Protein AF-A0A7V3VYJ8-F1 (afdb_monomer)

Secondary structure (DSSP, 8-state):
-EEEETTEEEESS--SS-TT-------PPPPTT-HHHHHHHHHHHHHHHS--TT--S---HHHHHS--

Sequence (68 aa):
MATIEGGVLKPDAALPFPDHTRVKLTIEPVDSENPSLAAWKHLKEHIRQHPIVGLAGKFSREELYECD

Radius of gyration: 17.78 Å; Cα contacts (8 Å, |Δi|>4): 18; chains: 1; bounding box: 34×28×47 Å

Foldseek 3Di:
DWDQDPNDTGDPDDDPDDPPDDDDDDDDDDDPPDVVVVVVVVVVVVCVVPVPVPPPDPDDPVNVVPPD

Mean predicted aligned error: 13.95 Å

Structure (mmCIF, N/CA/C/O backbone):
data_AF-A0A7V3VYJ8-F1
#
_entry.id   AF-A0A7V3VYJ8-F1
#
loop_
_atom_site.group_PDB
_atom_site.id
_atom_site.type_symbol
_atom_site.label_atom_id
_atom_site.label_alt_id
_atom_site.label_comp_id
_atom_site.label_asym_id
_atom_site.label_entity_id
_atom_site.label_seq_id
_atom_site.pdbx_PDB_ins_code
_atom_site.Cartn_x
_atom_site.Cartn_y
_atom_site.Cartn_z
_atom_site.occupancy
_atom_site.B_iso_or_equiv
_atom_site.auth_seq_id
_atom_site.auth_comp_id
_atom_site.auth_asym_id
_atom_site.auth_atom_id
_atom_site.pdbx_PDB_model_num
ATOM 1 N N . MET A 1 1 ? 0.311 -5.997 6.034 1.00 71.75 1 MET A N 1
ATOM 2 C CA . MET A 1 1 ? 0.677 -4.711 5.414 1.00 71.75 1 MET A CA 1
ATOM 3 C C . MET A 1 1 ? -0.609 -3.907 5.249 1.00 71.75 1 MET A C 1
ATOM 5 O O . MET A 1 1 ? -1.616 -4.240 5.875 1.00 71.75 1 MET A O 1
ATOM 9 N N . ALA A 1 2 ? -0.564 -2.798 4.525 1.00 83.44 2 ALA A N 1
ATOM 10 C CA . ALA A 1 2 ? -1.747 -2.040 4.164 1.00 83.44 2 ALA A CA 1
ATOM 11 C C . ALA A 1 2 ? -1.531 -1.465 2.765 1.00 83.44 2 ALA A C 1
ATOM 13 O O . ALA A 1 2 ? -0.410 -1.089 2.417 1.00 83.44 2 ALA A O 1
ATOM 14 N N . THR A 1 3 ? -2.598 -1.381 1.984 1.00 87.81 3 THR A N 1
ATOM 15 C CA . THR A 1 3 ? -2.582 -0.827 0.628 1.00 87.81 3 THR A CA 1
ATOM 16 C C . THR A 1 3 ? -3.362 0.482 0.606 1.00 87.81 3 THR A C 1
ATOM 18 O O . THR A 1 3 ? -4.318 0.653 1.360 1.00 87.81 3 THR A O 1
ATOM 21 N N . ILE A 1 4 ? -2.967 1.427 -0.246 1.00 85.94 4 ILE A N 1
ATOM 22 C CA . ILE A 1 4 ? -3.766 2.630 -0.503 1.00 85.94 4 ILE A CA 1
ATOM 23 C C . ILE A 1 4 ? -4.585 2.401 -1.773 1.00 85.94 4 ILE A C 1
ATOM 25 O O . ILE A 1 4 ? -4.018 2.225 -2.849 1.00 85.94 4 ILE A O 1
ATOM 29 N N . GLU A 1 5 ? -5.912 2.450 -1.659 1.00 84.69 5 GLU A N 1
ATOM 30 C CA . GLU A 1 5 ? -6.842 2.333 -2.787 1.00 84.69 5 GLU A CA 1
ATOM 31 C C . GLU A 1 5 ? -7.813 3.516 -2.780 1.00 84.69 5 GLU A C 1
ATOM 33 O O . GLU A 1 5 ? -8.494 3.762 -1.786 1.00 84.69 5 GLU A O 1
ATOM 38 N N . GLY A 1 6 ? -7.863 4.288 -3.871 1.00 83.75 6 GLY A N 1
ATOM 39 C CA . GLY A 1 6 ? -8.760 5.450 -3.969 1.00 83.75 6 GLY A CA 1
ATOM 40 C C . GLY A 1 6 ? -8.533 6.519 -2.889 1.00 83.75 6 GLY A C 1
ATOM 41 O O . GLY A 1 6 ? -9.466 7.224 -2.523 1.00 83.75 6 GLY A O 1
ATOM 42 N N . GLY A 1 7 ? -7.315 6.614 -2.341 1.00 86.00 7 GLY A N 1
ATOM 43 C CA . GLY A 1 7 ? -6.983 7.526 -1.239 1.00 86.00 7 GLY A CA 1
ATOM 44 C C . GLY A 1 7 ? -7.338 7.004 0.158 1.00 86.00 7 GLY A C 1
ATOM 45 O O . GLY A 1 7 ? -7.095 7.700 1.141 1.00 86.00 7 GLY A O 1
ATOM 46 N N . VAL A 1 8 ? -7.866 5.781 0.267 1.00 87.38 8 VAL A N 1
ATOM 47 C CA . VAL A 1 8 ? -8.184 5.130 1.542 1.00 87.38 8 VAL A CA 1
ATOM 48 C C . VAL A 1 8 ? -7.100 4.113 1.883 1.00 87.38 8 VAL A C 1
ATOM 50 O O . VAL A 1 8 ? -6.758 3.259 1.065 1.00 87.38 8 VAL A O 1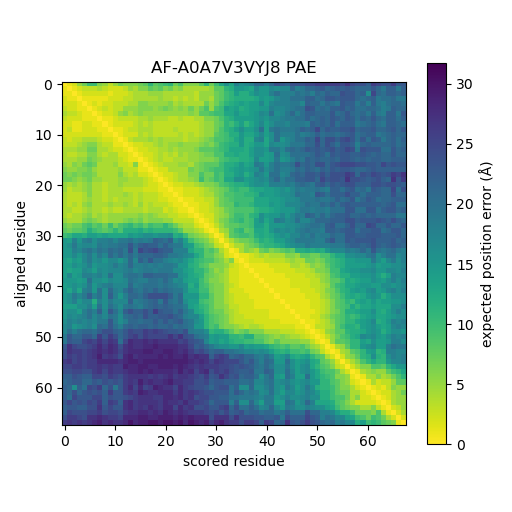
ATOM 53 N N . LEU A 1 9 ? -6.567 4.190 3.105 1.00 87.06 9 LEU A N 1
ATOM 54 C CA . LEU A 1 9 ? -5.684 3.164 3.653 1.00 87.06 9 LEU A CA 1
ATOM 55 C C . LEU A 1 9 ? -6.515 1.928 4.014 1.00 87.06 9 LEU A C 1
ATOM 57 O O . LEU A 1 9 ? -7.354 1.988 4.911 1.00 87.06 9 LEU A O 1
ATOM 61 N N . LYS A 1 10 ? -6.259 0.814 3.335 1.00 89.12 10 LYS A N 1
ATOM 62 C CA . LYS A 1 10 ? -6.873 -0.489 3.581 1.00 89.12 10 LYS A CA 1
ATOM 63 C C . LYS A 1 10 ? -5.847 -1.428 4.216 1.00 89.12 10 LYS A C 1
ATOM 65 O O . LYS A 1 10 ? -4.926 -1.865 3.527 1.00 89.12 10 LYS A O 1
ATOM 70 N N . PRO A 1 11 ? -5.957 -1.718 5.518 1.00 88.00 11 PRO A N 1
ATOM 71 C CA . PRO A 1 11 ? -5.154 -2.749 6.163 1.00 88.00 11 PRO A CA 1
ATOM 72 C C . PRO A 1 11 ? -5.475 -4.129 5.577 1.00 88.00 11 PRO A C 1
ATOM 74 O O . PRO A 1 11 ? -6.645 -4.429 5.347 1.00 88.00 11 PRO A O 1
ATOM 77 N N . ASP A 1 12 ? -4.472 -4.989 5.392 1.00 86.38 12 ASP A N 1
ATOM 78 C CA . ASP A 1 12 ? -4.717 -6.362 4.907 1.00 86.38 12 ASP A CA 1
ATOM 79 C C . ASP A 1 12 ? -5.456 -7.218 5.951 1.00 86.38 12 ASP A C 1
ATOM 81 O O . ASP A 1 12 ? -6.091 -8.215 5.622 1.00 86.38 12 ASP A O 1
ATOM 85 N N . ALA A 1 13 ? -5.357 -6.829 7.223 1.00 86.38 13 ALA A N 1
ATOM 86 C CA .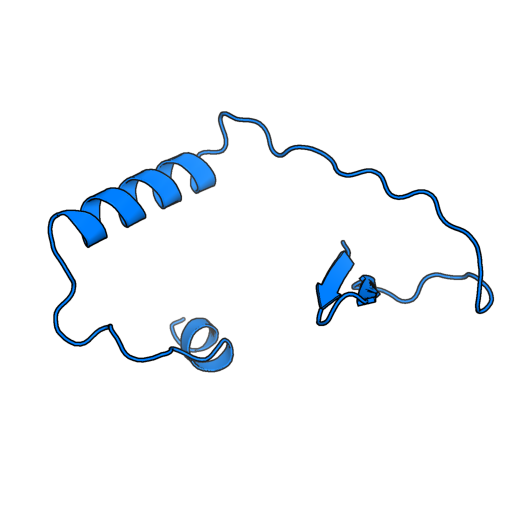 ALA A 1 13 ? -6.046 -7.448 8.343 1.00 86.38 13 ALA A CA 1
ATOM 87 C C . ALA A 1 13 ? -6.810 -6.387 9.133 1.00 86.38 13 ALA A C 1
ATOM 89 O O . ALA A 1 13 ? -6.335 -5.262 9.294 1.00 86.38 13 ALA A O 1
ATOM 90 N N . ALA A 1 14 ? -7.973 -6.762 9.668 1.00 85.12 14 ALA A N 1
ATOM 91 C CA . ALA A 1 14 ? -8.746 -5.884 10.534 1.00 85.12 14 ALA A CA 1
ATOM 92 C C . ALA A 1 14 ? -7.899 -5.449 11.738 1.00 85.12 14 ALA A C 1
ATOM 94 O O . ALA A 1 14 ? -7.329 -6.276 12.452 1.00 85.12 14 ALA A O 1
ATOM 95 N N . LEU A 1 15 ? -7.813 -4.138 11.955 1.00 85.00 15 LEU A N 1
ATOM 96 C CA . LEU A 1 15 ? -7.129 -3.599 13.119 1.00 85.00 15 LEU A CA 1
ATOM 97 C C . LEU A 1 15 ? -8.075 -3.660 14.327 1.00 85.00 15 LEU A C 1
ATOM 99 O O . LEU A 1 15 ? -9.239 -3.284 14.189 1.00 85.00 15 LEU A O 1
ATOM 103 N N . PRO A 1 16 ? -7.610 -4.084 15.515 1.00 88.88 16 PRO A N 1
ATOM 104 C CA . PRO A 1 16 ? -8.436 -4.185 16.716 1.00 88.88 16 PRO A CA 1
ATOM 105 C C . PRO A 1 16 ? -8.621 -2.810 17.379 1.00 88.88 16 PRO A C 1
ATOM 107 O O . PRO A 1 16 ? -8.362 -2.635 18.569 1.00 88.88 16 PRO A O 1
ATOM 110 N N . PHE A 1 17 ? -9.023 -1.811 16.597 1.00 87.50 17 PHE A N 1
ATOM 111 C CA . PHE A 1 17 ? -9.262 -0.451 17.060 1.00 87.50 17 PHE A CA 1
ATOM 112 C C . PHE A 1 17 ? -10.709 -0.049 16.780 1.00 87.50 17 PHE A C 1
ATOM 114 O O . PHE A 1 17 ? -11.274 -0.478 15.775 1.00 87.50 17 PHE A O 1
ATOM 121 N N . PRO A 1 18 ? -11.304 0.798 17.632 1.00 89.75 18 PRO A N 1
ATOM 122 C CA . PRO A 1 18 ? -12.582 1.422 17.328 1.00 89.75 18 PRO A CA 1
ATOM 123 C C . PRO A 1 18 ? -12.525 2.235 16.031 1.00 89.75 18 PRO A C 1
ATOM 125 O O . PRO A 1 18 ? -11.463 2.736 15.634 1.00 89.75 18 PRO A O 1
ATOM 128 N N . ASP A 1 19 ? -13.689 2.442 15.423 1.00 86.69 19 ASP A N 1
ATOM 129 C CA . ASP A 1 19 ? -13.823 3.348 14.287 1.00 86.69 19 ASP A CA 1
ATOM 130 C C . ASP A 1 19 ? -13.290 4.749 14.629 1.00 86.69 19 ASP A C 1
ATOM 132 O O . ASP A 1 19 ? -13.355 5.210 15.771 1.00 86.69 19 ASP A O 1
ATOM 136 N N . HIS A 1 20 ? -12.738 5.433 13.623 1.00 85.50 20 HIS A N 1
ATOM 137 C CA . HIS A 1 20 ? -12.142 6.772 13.752 1.00 85.50 20 HIS A CA 1
ATOM 138 C C . HIS A 1 20 ? -10.947 6.880 14.721 1.00 85.50 20 HIS A C 1
ATOM 140 O O . HIS A 1 20 ? -10.608 7.974 15.183 1.00 85.50 20 HIS A O 1
ATOM 146 N N . THR A 1 21 ? -10.248 5.775 14.989 1.00 88.81 21 THR A N 1
ATOM 147 C CA . THR A 1 21 ? -9.003 5.805 15.767 1.00 88.81 21 THR A CA 1
ATOM 148 C C . THR A 1 21 ? -7.875 6.482 14.985 1.00 88.81 21 THR A C 1
ATOM 150 O O . THR A 1 21 ? -7.573 6.130 13.844 1.00 88.81 21 THR A O 1
ATOM 153 N N . ARG A 1 22 ? -7.207 7.456 15.613 1.00 90.31 22 ARG A N 1
ATOM 154 C CA . ARG A 1 22 ? -6.022 8.107 15.041 1.00 90.31 22 ARG A CA 1
ATOM 155 C C . ARG A 1 22 ? -4.826 7.160 15.114 1.00 90.31 22 ARG A C 1
ATOM 157 O O . ARG A 1 22 ? -4.444 6.732 16.198 1.00 90.31 22 ARG A O 1
ATOM 164 N N . VAL A 1 23 ? -4.201 6.898 13.970 1.00 87.44 23 VAL A N 1
ATOM 165 C CA . VAL A 1 23 ? -3.019 6.032 13.856 1.00 87.44 23 VAL A CA 1
ATOM 166 C C . VAL A 1 23 ? -1.822 6.809 13.313 1.00 87.44 23 VAL A C 1
ATOM 168 O O . VAL A 1 23 ? -1.983 7.791 12.586 1.00 87.44 23 VAL A O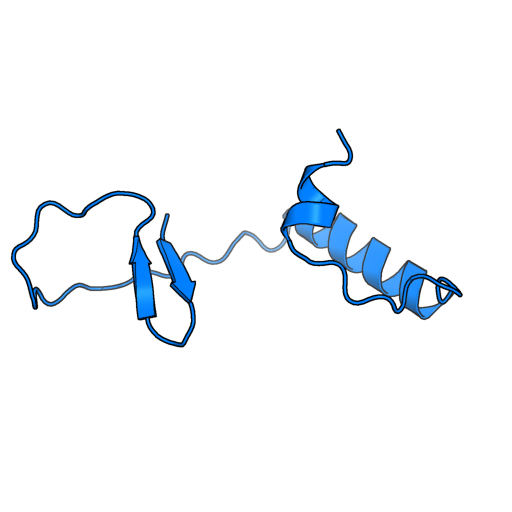 1
ATOM 171 N N . LYS A 1 24 ? -0.609 6.373 13.664 1.00 89.00 24 LYS A N 1
ATOM 172 C CA . LYS A 1 24 ? 0.637 6.857 13.061 1.00 89.00 24 LYS A CA 1
ATOM 173 C C . LYS A 1 24 ? 1.088 5.844 12.018 1.00 89.00 24 LYS A C 1
ATOM 175 O O . LYS A 1 24 ? 1.217 4.665 12.331 1.00 89.00 24 LYS A O 1
ATOM 180 N N . LEU A 1 25 ? 1.330 6.313 10.800 1.00 86.25 25 LEU A N 1
ATOM 181 C CA . LEU A 1 25 ? 1.809 5.477 9.709 1.00 86.25 25 LEU A CA 1
ATOM 182 C C . LEU A 1 25 ? 3.326 5.627 9.584 1.00 86.25 25 LEU A C 1
ATOM 184 O O . LEU A 1 25 ? 3.833 6.748 9.524 1.00 86.25 25 LEU A O 1
ATOM 188 N N . THR A 1 26 ? 4.034 4.503 9.552 1.00 87.25 26 THR A N 1
ATOM 189 C CA . THR A 1 26 ? 5.469 4.456 9.262 1.00 87.25 26 THR A CA 1
ATOM 190 C C . THR A 1 26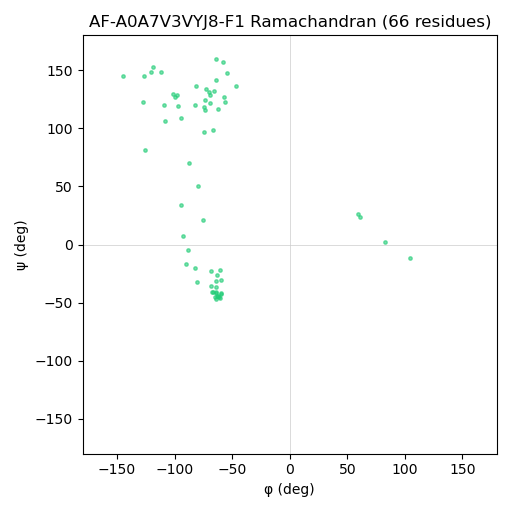 ? 5.636 3.842 7.883 1.00 87.25 26 THR A C 1
ATOM 192 O O . THR A 1 26 ? 5.189 2.721 7.652 1.00 87.25 26 THR A O 1
ATOM 195 N N . ILE A 1 27 ? 6.237 4.591 6.960 1.00 84.25 27 ILE A N 1
ATOM 196 C CA . ILE A 1 27 ? 6.612 4.076 5.644 1.00 84.25 27 ILE A CA 1
ATOM 197 C C . ILE A 1 27 ? 8.060 3.632 5.757 1.00 84.25 27 ILE A C 1
ATOM 199 O O . ILE A 1 27 ? 8.954 4.468 5.887 1.00 84.25 27 ILE A O 1
ATOM 203 N N . GLU A 1 28 ? 8.277 2.324 5.738 1.00 80.69 28 GLU A N 1
ATOM 204 C CA . GLU A 1 28 ? 9.623 1.772 5.700 1.00 80.69 28 GLU A CA 1
ATOM 205 C C . GLU A 1 28 ? 10.115 1.792 4.250 1.00 80.69 28 GLU A C 1
ATOM 207 O O . GLU A 1 28 ? 9.467 1.215 3.369 1.00 80.69 28 GLU A O 1
ATOM 212 N N . PRO A 1 29 ? 11.218 2.500 3.957 1.00 76.12 29 PRO A N 1
ATOM 213 C CA . PRO A 1 29 ? 11.817 2.435 2.641 1.00 76.12 29 PRO A CA 1
ATOM 214 C C . PRO A 1 29 ? 12.349 1.019 2.427 1.00 76.12 29 PRO A C 1
ATOM 216 O O . PRO A 1 29 ? 13.039 0.463 3.276 1.00 76.12 29 PRO A O 1
ATOM 219 N N . VAL A 1 30 ? 12.032 0.436 1.277 1.00 69.94 30 VAL A N 1
ATOM 220 C CA . VAL A 1 30 ? 12.674 -0.808 0.858 1.00 69.94 30 VAL A CA 1
ATOM 221 C C . VAL A 1 30 ? 14.124 -0.480 0.515 1.00 69.94 30 VAL A C 1
ATOM 223 O O . VAL A 1 30 ? 14.364 0.479 -0.225 1.00 69.94 30 VAL A O 1
ATOM 226 N N . ASP A 1 31 ? 15.065 -1.261 1.051 1.00 67.44 31 ASP A N 1
ATOM 227 C CA . ASP A 1 31 ? 16.498 -1.085 0.806 1.00 67.44 31 ASP A CA 1
ATOM 228 C C . ASP A 1 31 ? 16.792 -0.888 -0.685 1.00 67.44 31 ASP A C 1
ATOM 230 O O . ASP 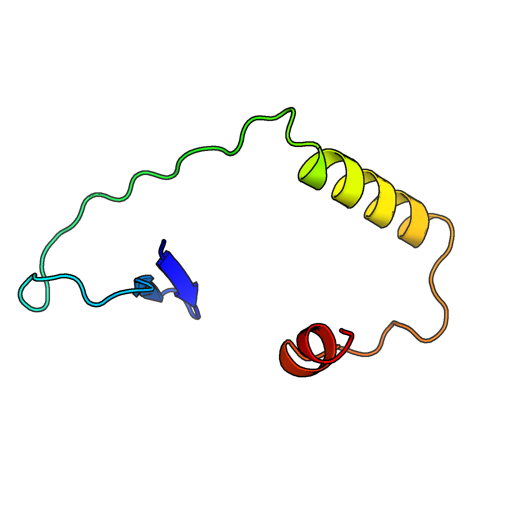A 1 31 ? 16.255 -1.580 -1.558 1.00 67.44 31 ASP A O 1
ATOM 234 N N . SER A 1 32 ? 17.662 0.076 -0.989 1.00 61.69 32 SER A N 1
ATOM 235 C CA . SER A 1 32 ? 18.019 0.441 -2.364 1.00 61.69 32 SER A CA 1
ATOM 236 C C . SER A 1 32 ? 18.652 -0.711 -3.151 1.00 61.69 32 SER A C 1
ATOM 238 O O . SER A 1 32 ? 18.584 -0.713 -4.381 1.00 61.69 32 SER A O 1
ATOM 240 N N . GLU A 1 33 ? 19.214 -1.698 -2.448 1.00 62.25 33 GLU A N 1
ATOM 241 C CA . GLU A 1 33 ? 19.802 -2.923 -2.998 1.00 62.25 33 GLU A CA 1
ATOM 242 C C . GLU A 1 33 ? 18.813 -4.098 -3.020 1.00 62.25 33 GLU A C 1
ATOM 244 O O . GLU A 1 33 ? 19.181 -5.255 -2.840 1.00 62.25 33 GLU A O 1
ATOM 2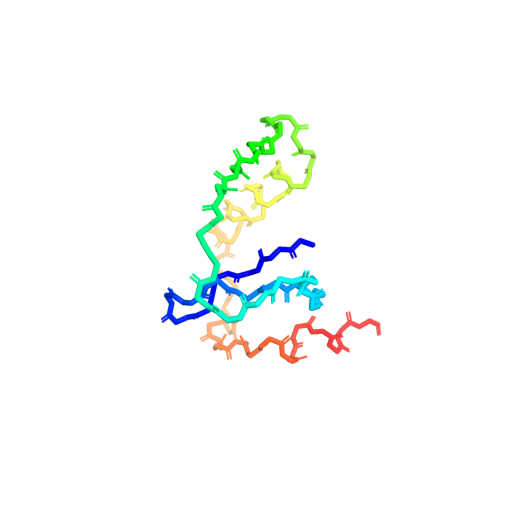49 N N . ASN A 1 34 ? 17.528 -3.828 -3.249 1.00 68.00 34 ASN A N 1
ATOM 250 C CA . ASN A 1 34 ? 16.564 -4.898 -3.458 1.00 68.00 34 ASN A CA 1
ATOM 251 C C . ASN A 1 34 ? 16.756 -5.517 -4.866 1.00 68.00 34 ASN A C 1
ATOM 253 O O . ASN A 1 34 ? 16.554 -4.819 -5.871 1.00 68.00 34 ASN A O 1
ATOM 257 N N . PRO A 1 35 ? 17.095 -6.817 -4.984 1.00 73.56 35 PRO A N 1
ATOM 258 C CA . PRO A 1 35 ? 17.298 -7.477 -6.276 1.00 73.56 35 PRO A CA 1
ATOM 259 C C . PRO A 1 35 ? 16.045 -7.429 -7.161 1.00 73.56 35 PRO A C 1
ATOM 261 O O . PRO A 1 35 ? 16.159 -7.296 -8.379 1.00 73.56 35 PRO A O 1
ATOM 264 N N . SER A 1 36 ? 14.847 -7.424 -6.569 1.00 73.44 36 SER A N 1
ATOM 265 C CA . SER A 1 36 ? 13.582 -7.249 -7.289 1.00 73.44 36 SER A CA 1
ATOM 266 C C . SER A 1 36 ? 13.436 -5.837 -7.862 1.00 73.44 36 SER A C 1
ATOM 268 O O . SER A 1 36 ? 12.926 -5.672 -8.969 1.00 73.44 36 SER A O 1
ATOM 270 N N . LEU A 1 37 ? 13.931 -4.805 -7.165 1.00 72.81 37 LEU A N 1
ATOM 271 C CA . LEU A 1 37 ? 13.959 -3.433 -7.690 1.00 72.81 37 LEU A CA 1
ATOM 272 C C . LEU A 1 37 ? 14.934 -3.317 -8.871 1.00 72.81 37 LEU A C 1
ATOM 274 O O . LEU A 1 37 ? 14.623 -2.649 -9.860 1.00 72.81 37 LEU A O 1
ATOM 278 N N . ALA A 1 38 ? 16.099 -3.965 -8.781 1.00 76.88 38 ALA A N 1
ATOM 279 C CA . ALA A 1 38 ? 17.077 -4.015 -9.864 1.00 76.88 38 ALA A CA 1
ATOM 280 C C . ALA A 1 38 ? 16.519 -4.752 -11.094 1.00 76.88 38 ALA A C 1
ATOM 282 O O . ALA A 1 38 ? 16.563 -4.210 -12.200 1.00 76.88 38 ALA A O 1
ATOM 283 N N . ALA A 1 39 ? 15.903 -5.922 -10.894 1.00 80.50 39 ALA A N 1
ATOM 284 C CA . ALA A 1 39 ? 15.233 -6.684 -11.947 1.00 80.50 39 ALA A CA 1
ATOM 285 C C . ALA A 1 39 ? 14.098 -5.879 -12.602 1.00 80.50 39 ALA A C 1
ATOM 287 O O . ALA A 1 39 ? 14.006 -5.817 -13.827 1.00 80.50 39 ALA A O 1
ATOM 288 N N . TRP A 1 40 ? 13.286 -5.176 -11.805 1.00 80.12 40 TRP A N 1
ATOM 289 C CA . TRP A 1 40 ? 12.219 -4.312 -12.312 1.00 80.12 40 TRP A CA 1
ATOM 290 C C . TRP A 1 40 ? 12.746 -3.131 -13.134 1.00 80.12 40 TRP A C 1
ATOM 292 O O . TRP A 1 40 ? 12.190 -2.792 -14.180 1.00 80.12 40 TRP A O 1
ATOM 302 N N . LYS A 1 41 ? 13.832 -2.485 -12.690 1.00 82.56 41 LYS A N 1
ATOM 303 C CA . LYS A 1 41 ? 14.489 -1.412 -13.456 1.00 82.56 41 LYS A CA 1
ATOM 304 C C . LYS A 1 41 ? 15.036 -1.937 -14.784 1.00 82.56 41 LYS A C 1
ATOM 306 O O . LYS A 1 41 ? 14.805 -1.296 -15.806 1.00 82.56 41 LYS A O 1
ATOM 311 N N . HIS A 1 42 ? 15.690 -3.098 -14.770 1.00 83.62 42 HIS A N 1
ATOM 312 C CA . HIS A 1 42 ? 16.214 -3.741 -15.974 1.00 83.62 42 HIS A CA 1
ATOM 313 C C . HIS A 1 42 ? 15.096 -4.100 -16.962 1.00 83.62 42 HIS A C 1
ATOM 315 O O . HIS A 1 42 ? 15.195 -3.782 -18.143 1.00 83.62 42 HIS A O 1
ATOM 321 N N . LEU A 1 43 ? 13.992 -4.680 -16.478 1.00 81.50 43 LEU A N 1
ATOM 322 C CA . LEU A 1 43 ? 12.830 -5.006 -17.307 1.00 81.50 43 LEU A CA 1
ATOM 323 C C . LEU A 1 43 ? 12.223 -3.757 -17.960 1.00 81.50 43 LEU A C 1
ATOM 325 O O . LEU A 1 43 ? 11.957 -3.757 -19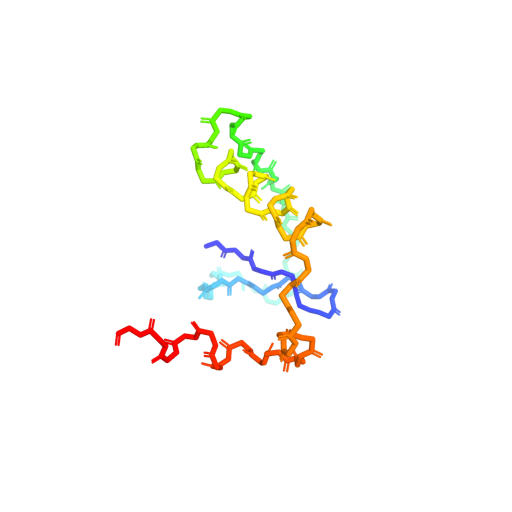.159 1.00 81.50 43 LEU A O 1
ATOM 329 N N . LYS A 1 44 ? 12.042 -2.672 -17.196 1.00 84.75 44 LYS A N 1
ATOM 330 C CA . LYS A 1 44 ? 11.530 -1.404 -17.740 1.00 84.75 44 LYS A CA 1
ATOM 331 C C . LYS A 1 44 ? 12.429 -0.832 -18.833 1.00 84.75 44 LYS A C 1
ATOM 333 O O . LYS A 1 44 ? 11.913 -0.345 -19.836 1.00 84.75 44 LYS A O 1
ATOM 338 N N . GLU A 1 45 ? 13.746 -0.886 -18.647 1.00 85.69 45 GLU A N 1
ATOM 339 C CA . GLU A 1 45 ? 14.696 -0.418 -19.660 1.00 85.69 45 GLU A CA 1
ATOM 340 C C . GLU A 1 45 ? 14.653 -1.303 -20.911 1.00 85.69 45 GLU A C 1
ATOM 342 O O . GLU A 1 45 ? 14.615 -0.797 -22.031 1.00 85.69 45 GLU A O 1
ATOM 347 N N . HIS A 1 46 ? 14.549 -2.620 -20.732 1.00 80.69 46 HIS A N 1
ATOM 348 C CA . HIS A 1 46 ? 14.426 -3.555 -21.843 1.00 80.69 46 HIS A CA 1
ATOM 349 C C . HIS A 1 46 ? 13.153 -3.313 -22.670 1.00 80.69 46 HIS A C 1
ATOM 351 O O . HIS A 1 46 ? 13.228 -3.234 -23.892 1.00 80.69 46 HIS A O 1
ATOM 357 N N . ILE A 1 47 ? 12.005 -3.089 -22.017 1.00 81.94 47 ILE A N 1
ATOM 358 C CA . ILE A 1 47 ? 10.736 -2.743 -22.686 1.00 81.94 47 ILE A CA 1
ATOM 359 C C . ILE A 1 47 ? 10.834 -1.394 -23.411 1.00 81.94 47 ILE A C 1
ATOM 361 O O . ILE A 1 47 ? 10.258 -1.220 -24.483 1.00 81.94 47 ILE A O 1
ATOM 365 N N . ARG A 1 48 ? 11.563 -0.422 -22.849 1.00 77.75 48 ARG A N 1
ATOM 366 C CA . ARG A 1 48 ? 11.777 0.882 -23.492 1.00 77.75 48 ARG A CA 1
ATOM 36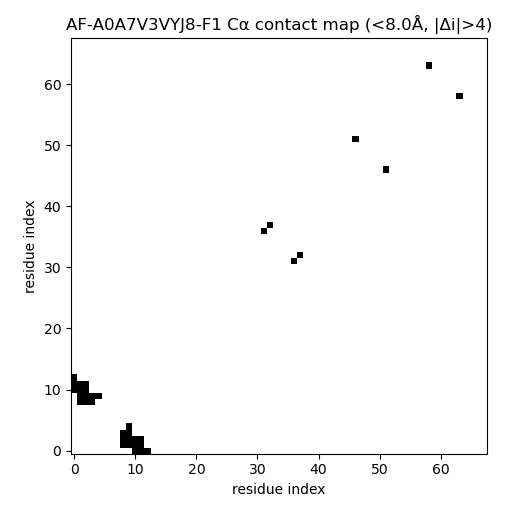7 C C . ARG A 1 48 ? 12.562 0.748 -24.800 1.00 77.75 48 ARG A C 1
ATOM 369 O O . ARG A 1 48 ? 12.249 1.443 -25.763 1.00 77.75 48 ARG A O 1
ATOM 376 N N . GLN A 1 49 ? 13.579 -0.112 -24.820 1.00 83.62 49 GLN A N 1
ATOM 377 C CA . GLN A 1 49 ? 14.440 -0.340 -25.986 1.00 83.62 49 GLN A CA 1
ATOM 378 C C . GLN A 1 49 ? 13.808 -1.287 -27.011 1.00 83.62 49 GLN A C 1
ATOM 380 O O . GLN A 1 49 ? 13.999 -1.115 -28.214 1.00 83.62 49 GLN A O 1
ATOM 385 N N . HIS A 1 50 ? 13.010 -2.244 -26.540 1.00 77.12 50 HIS A N 1
ATOM 386 C CA . HIS A 1 50 ? 12.271 -3.201 -27.353 1.00 77.12 50 HIS A CA 1
ATOM 387 C C . HIS A 1 50 ? 10.788 -3.142 -26.979 1.00 77.12 50 HIS A C 1
ATOM 389 O O . HIS A 1 50 ? 10.316 -3.967 -26.190 1.00 77.12 50 HIS A O 1
ATOM 395 N N . PRO A 1 51 ? 10.042 -2.161 -27.524 1.00 69.81 51 PRO A N 1
ATOM 396 C CA . PRO A 1 51 ? 8.621 -2.037 -27.257 1.00 69.81 51 PRO A CA 1
ATOM 397 C C . PRO A 1 51 ? 7.932 -3.342 -27.628 1.00 69.81 51 PRO A C 1
ATOM 399 O O . PRO A 1 51 ? 8.023 -3.797 -28.770 1.00 69.81 51 PRO A O 1
ATOM 402 N N . ILE A 1 52 ? 7.247 -3.954 -26.667 1.00 70.88 52 ILE A N 1
ATOM 403 C CA . ILE A 1 52 ? 6.529 -5.193 -26.931 1.00 70.88 52 ILE A CA 1
ATOM 404 C C . ILE A 1 52 ? 5.279 -4.833 -27.736 1.00 70.88 52 ILE A C 1
ATOM 406 O O . ILE A 1 52 ? 4.262 -4.389 -27.196 1.00 70.88 52 ILE A O 1
ATOM 410 N N . VAL A 1 53 ? 5.382 -4.965 -29.057 1.00 61.50 53 VAL A N 1
ATOM 411 C CA . VAL A 1 53 ? 4.283 -4.713 -29.989 1.00 61.50 53 VAL A CA 1
ATOM 412 C C . VAL A 1 53 ? 3.160 -5.704 -29.674 1.00 61.50 53 VAL A C 1
ATOM 414 O O . VAL A 1 53 ? 3.351 -6.910 -29.773 1.00 61.50 53 VAL A O 1
ATOM 417 N N . GLY A 1 54 ? 2.001 -5.191 -29.251 1.00 59.22 54 GLY A N 1
ATOM 418 C CA . GLY A 1 54 ? 0.827 -5.996 -28.880 1.00 59.22 54 GLY A CA 1
ATOM 419 C C . GLY A 1 54 ? 0.556 -6.125 -27.376 1.00 59.22 54 GLY A C 1
ATOM 420 O O . GLY A 1 54 ? -0.549 -6.508 -27.010 1.00 59.22 54 GLY A O 1
ATOM 421 N N . LEU A 1 55 ? 1.489 -5.728 -26.499 1.00 54.31 55 LEU A N 1
ATOM 422 C CA . LEU A 1 55 ? 1.311 -5.766 -25.033 1.00 54.31 55 LEU A CA 1
ATOM 423 C C . LEU A 1 55 ? 0.779 -4.445 -24.449 1.00 54.31 55 LEU A C 1
ATOM 425 O O . LEU A 1 55 ? 0.668 -4.290 -23.240 1.00 54.31 55 LEU A O 1
ATOM 429 N N . ALA A 1 56 ? 0.401 -3.493 -25.307 1.00 51.09 56 ALA A N 1
ATOM 430 C CA . ALA A 1 56 ? -0.317 -2.275 -24.921 1.00 51.09 56 ALA A CA 1
ATOM 431 C C . ALA A 1 56 ? -1.811 -2.532 -24.612 1.00 51.09 56 ALA A C 1
ATOM 433 O O . ALA A 1 56 ? -2.630 -1.614 -24.673 1.00 51.09 56 ALA A O 1
ATOM 434 N N . GLY A 1 57 ? -2.184 -3.776 -24.306 1.00 58.09 57 GLY A N 1
ATOM 435 C CA . GLY A 1 57 ? -3.439 -4.074 -23.633 1.00 58.09 57 GLY A CA 1
ATOM 436 C C . GLY A 1 57 ? -3.321 -3.652 -22.172 1.00 58.09 57 GLY A C 1
ATOM 437 O O . GLY A 1 57 ? -2.311 -3.913 -21.522 1.00 58.09 57 GLY A O 1
ATOM 438 N N . LYS A 1 58 ? -4.333 -2.964 -21.641 1.00 55.47 58 LYS A N 1
ATOM 439 C CA . LYS A 1 58 ? -4.448 -2.801 -20.191 1.00 55.47 58 LYS A CA 1
ATOM 440 C C . LYS A 1 58 ? -4.732 -4.182 -19.610 1.00 55.47 58 LYS A C 1
ATOM 442 O O . LYS A 1 58 ? -5.880 -4.602 -19.645 1.00 55.47 58 LYS A O 1
ATOM 447 N N . PHE A 1 59 ? -3.705 -4.858 -19.110 1.00 55.16 59 PHE A N 1
ATOM 448 C CA . PHE A 1 59 ? -3.907 -6.061 -18.317 1.00 55.16 59 PHE A CA 1
ATOM 449 C C . PHE A 1 59 ? -4.534 -5.647 -16.988 1.00 55.16 59 PHE A C 1
ATOM 451 O O . PHE A 1 59 ? -4.011 -4.794 -16.262 1.00 55.16 59 PHE A O 1
ATOM 458 N N . SER A 1 60 ? -5.704 -6.201 -16.718 1.00 56.06 60 SER A N 1
ATOM 459 C CA . SER A 1 60 ? -6.327 -6.206 -15.406 1.00 56.06 60 SER A CA 1
ATOM 460 C C . SER A 1 60 ? -5.465 -7.007 -14.423 1.00 56.06 60 SER A C 1
ATOM 462 O O . SER A 1 60 ? -4.589 -7.788 -14.805 1.00 56.06 60 SER A O 1
ATOM 464 N N . ARG A 1 61 ? -5.653 -6.763 -13.125 1.00 53.22 61 ARG A N 1
ATOM 465 C CA . ARG A 1 61 ? -4.841 -7.398 -12.076 1.00 53.22 61 ARG A CA 1
ATOM 466 C C . ARG A 1 61 ? -5.057 -8.912 -12.056 1.00 53.22 61 ARG A C 1
ATOM 468 O O . ARG A 1 61 ? -4.136 -9.650 -11.731 1.00 53.22 61 ARG A O 1
ATOM 475 N N . GLU A 1 62 ? -6.258 -9.336 -12.412 1.00 63.44 62 GLU A N 1
ATOM 476 C CA . GLU A 1 62 ? -6.708 -10.717 -12.500 1.00 63.44 62 GLU A CA 1
ATOM 477 C C . GLU A 1 62 ? -5.948 -11.466 -13.606 1.00 63.44 62 GLU A C 1
ATOM 479 O O . GLU A 1 62 ? -5.392 -12.528 -13.348 1.00 63.44 62 GLU A O 1
ATOM 484 N N . GLU A 1 63 ? -5.790 -10.853 -14.784 1.00 56.12 63 GLU A N 1
ATOM 485 C CA . GLU A 1 63 ? -5.043 -11.434 -15.915 1.00 56.12 63 GLU A CA 1
ATOM 486 C C . GLU A 1 63 ? -3.553 -11.653 -15.611 1.00 56.12 63 GLU A C 1
ATOM 488 O O . GLU A 1 63 ? -2.917 -12.524 -16.197 1.00 56.12 63 GLU A O 1
ATOM 493 N N . LEU A 1 64 ? -2.979 -10.871 -14.694 1.00 57.72 64 LEU A N 1
ATOM 494 C CA . LEU A 1 64 ? -1.583 -11.029 -14.280 1.00 57.72 64 LEU A CA 1
ATOM 495 C C . LEU A 1 64 ? -1.384 -12.127 -13.225 1.00 57.72 64 LEU A C 1
ATOM 497 O O . LEU A 1 64 ? -0.259 -12.589 -13.062 1.00 57.72 64 LEU A O 1
ATOM 501 N N . TYR A 1 65 ? -2.439 -12.525 -12.508 1.00 55.22 65 TYR A N 1
ATOM 502 C CA . TYR A 1 65 ? -2.383 -13.559 -11.467 1.00 55.22 65 TYR A CA 1
ATOM 503 C C . TYR A 1 65 ? -2.656 -14.975 -11.998 1.00 55.22 65 TYR A C 1
ATOM 505 O O . TYR A 1 65 ? -2.340 -15.936 -11.309 1.00 55.22 65 TYR A O 1
ATOM 513 N N . GLU A 1 66 ? -3.228 -15.117 -13.197 1.00 47.34 66 GLU A N 1
ATOM 514 C C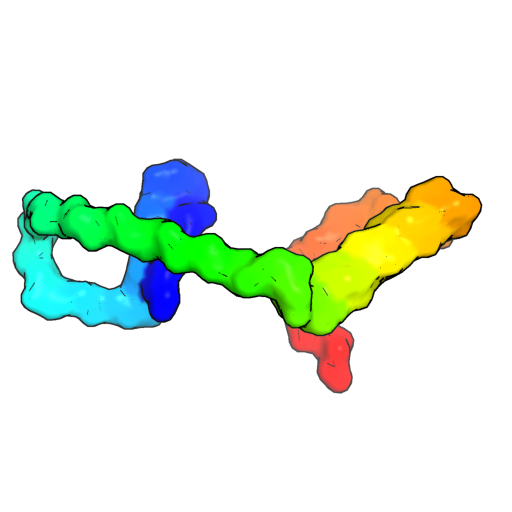A . GLU A 1 66 ? -3.574 -16.423 -13.787 1.00 47.34 66 GLU A CA 1
ATOM 515 C C . GLU A 1 66 ? -2.443 -17.070 -14.611 1.00 47.34 66 GLU A C 1
ATOM 517 O O . GLU A 1 66 ? -2.578 -18.211 -15.045 1.00 47.34 66 GLU A O 1
ATOM 522 N N . CYS A 1 67 ? -1.316 -16.380 -14.810 1.00 44.72 67 CYS A N 1
ATOM 523 C CA . CYS A 1 67 ? -0.108 -16.962 -15.404 1.00 44.72 67 CYS A CA 1
ATOM 524 C C . CYS A 1 67 ? 0.778 -17.606 -14.320 1.00 44.72 67 CYS A C 1
ATOM 526 O O . CYS A 1 67 ? 1.852 -17.083 -14.019 1.00 44.72 67 CYS A O 1
ATOM 528 N N . ASP A 1 68 ? 0.317 -18.721 -13.751 1.00 39.84 68 ASP A N 1
ATOM 529 C CA . ASP A 1 68 ? 1.118 -19.673 -12.957 1.00 39.84 68 ASP A CA 1
ATOM 530 C C . ASP A 1 68 ? 1.193 -21.027 -13.692 1.00 39.84 68 ASP A C 1
ATOM 532 O O . ASP A 1 68 ? 0.133 -21.505 -14.166 1.00 39.84 68 ASP A O 1
#

Solvent-accessible surface area (backbone atoms only — not comparable to full-atom values): 4774 Å² total; per-residue (Å²): 114,66,47,78,56,98,88,41,82,43,58,76,58,90,71,100,62,66,87,92,63,88,80,87,87,82,83,78,79,77,63,92,84,38,66,67,58,53,51,51,53,51,51,53,53,48,39,70,78,51,66,62,85,84,63,84,58,87,76,52,75,66,68,66,68,68,80,120

pLDDT: mean 75.02, std 13.46, range [39.84, 90.31]